Protein AF-A0A813E5N3-F1 (afdb_monomer)

Structure (mmCIF, N/CA/C/O backbone):
data_AF-A0A813E5N3-F1
#
_entry.id   AF-A0A813E5N3-F1
#
loop_
_atom_site.group_PDB
_atom_site.id
_atom_site.type_symbol
_atom_site.label_atom_id
_atom_site.label_alt_id
_atom_site.label_comp_id
_atom_site.label_asym_id
_atom_site.label_entity_id
_atom_site.label_seq_id
_atom_site.pdbx_PDB_ins_code
_atom_site.Cartn_x
_atom_site.Cartn_y
_atom_site.Cartn_z
_atom_site.occupancy
_atom_site.B_iso_or_equiv
_atom_site.auth_seq_id
_atom_site.auth_comp_id
_atom_site.auth_asym_id
_atom_site.auth_atom_id
_atom_site.pdbx_PDB_model_num
ATOM 1 N N . MET A 1 1 ? -9.024 -23.399 8.057 1.00 49.59 1 MET A N 1
ATOM 2 C CA . MET A 1 1 ? -8.797 -23.110 6.625 1.00 49.59 1 MET A CA 1
ATOM 3 C C . MET A 1 1 ? -8.174 -21.733 6.528 1.00 49.59 1 MET A C 1
ATOM 5 O O . MET A 1 1 ? -8.789 -20.787 6.997 1.00 49.59 1 MET A O 1
ATOM 9 N N . GLU A 1 2 ? -6.972 -21.620 5.964 1.00 70.56 2 GLU A N 1
ATOM 10 C CA . GLU A 1 2 ? -6.377 -20.327 5.598 1.00 70.56 2 GLU A CA 1
ATOM 11 C C . GLU A 1 2 ? -7.027 -19.828 4.298 1.00 70.56 2 GLU A C 1
ATOM 13 O O . GLU A 1 2 ? -6.458 -19.934 3.217 1.00 70.56 2 GLU A O 1
ATOM 18 N N . GLY A 1 3 ? -8.282 -19.385 4.382 1.00 91.62 3 GLY A N 1
ATOM 19 C CA . GLY A 1 3 ? -8.989 -18.824 3.230 1.00 91.62 3 GLY A CA 1
ATOM 20 C C . GLY A 1 3 ? -8.428 -17.458 2.839 1.00 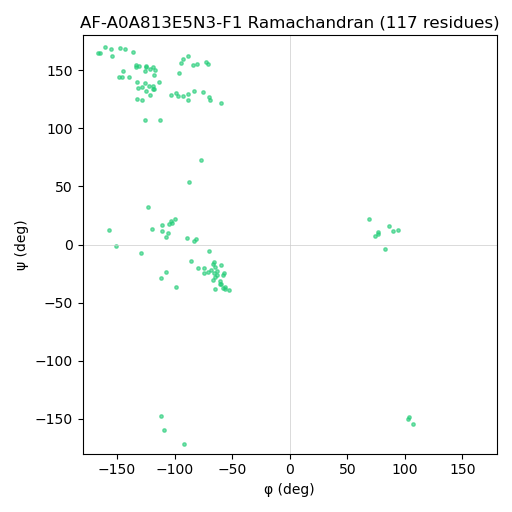91.62 3 GLY A C 1
ATOM 21 O O . GLY A 1 3 ? -7.873 -16.757 3.679 1.00 91.62 3 GLY A O 1
ATOM 22 N N . VAL A 1 4 ? -8.592 -17.065 1.579 1.00 96.50 4 VAL A N 1
ATOM 23 C CA . VAL A 1 4 ? -8.353 -15.686 1.131 1.00 96.50 4 VAL A CA 1
ATOM 24 C C . VAL A 1 4 ? -9.605 -14.859 1.415 1.00 96.50 4 VAL A C 1
ATOM 26 O O . VAL A 1 4 ? -10.707 -15.296 1.090 1.00 96.50 4 VAL A O 1
ATOM 29 N N . VAL A 1 5 ? -9.439 -13.682 2.021 1.00 97.25 5 VAL A N 1
ATOM 30 C CA . VAL A 1 5 ? -10.546 -12.767 2.366 1.00 97.25 5 VAL A CA 1
ATOM 31 C C . VAL A 1 5 ? -10.589 -11.526 1.478 1.00 97.25 5 VAL A C 1
ATOM 33 O O . VAL A 1 5 ? -11.653 -10.946 1.289 1.00 97.25 5 VAL A O 1
ATOM 36 N N . GLN A 1 6 ? -9.456 -11.144 0.886 1.00 97.75 6 GLN A N 1
ATOM 37 C CA . GLN A 1 6 ? -9.374 -10.034 -0.057 1.00 97.75 6 GLN A CA 1
ATOM 38 C C . GLN A 1 6 ? -8.288 -10.310 -1.099 1.00 97.75 6 GLN A C 1
ATOM 40 O O . GLN A 1 6 ? -7.238 -10.852 -0.760 1.00 97.75 6 GLN A O 1
ATOM 45 N N . VAL A 1 7 ? -8.518 -9.888 -2.345 1.00 98.12 7 VAL A N 1
ATOM 46 C CA . VAL A 1 7 ? -7.495 -9.790 -3.397 1.00 98.12 7 VAL A CA 1
ATOM 47 C C . VAL A 1 7 ? -7.502 -8.369 -3.953 1.00 98.12 7 VAL A C 1
ATOM 49 O O . VAL A 1 7 ? -8.565 -7.782 -4.152 1.00 98.12 7 VAL A O 1
ATOM 52 N N . CYS A 1 8 ? -6.321 -7.816 -4.198 1.00 97.31 8 CYS A N 1
ATOM 53 C CA . CYS A 1 8 ? -6.112 -6.521 -4.832 1.00 97.31 8 CYS A CA 1
ATOM 54 C C . CYS A 1 8 ? -5.024 -6.655 -5.907 1.00 97.31 8 CYS A C 1
ATOM 56 O O . CYS A 1 8 ? -4.167 -7.534 -5.798 1.00 97.31 8 CYS A O 1
ATOM 58 N N . GLY A 1 9 ? -5.054 -5.816 -6.943 1.00 98.06 9 GLY A N 1
ATOM 59 C CA . GLY A 1 9 ? -4.127 -5.911 -8.070 1.00 98.06 9 GLY A CA 1
ATOM 60 C C . GLY A 1 9 ? -3.641 -4.555 -8.558 1.00 98.06 9 GLY A C 1
ATOM 61 O O . GLY A 1 9 ? -4.398 -3.587 -8.563 1.00 98.06 9 GLY A O 1
ATOM 62 N N . THR A 1 10 ? -2.381 -4.526 -8.976 1.00 98.31 10 THR A N 1
ATOM 63 C CA . THR A 1 10 ? -1.788 -3.475 -9.809 1.00 98.31 10 THR A CA 1
ATOM 64 C C . THR A 1 10 ? -1.925 -3.879 -11.283 1.00 98.31 10 THR A C 1
ATOM 66 O O . THR A 1 10 ? -2.579 -4.875 -11.604 1.00 98.31 10 THR A O 1
ATOM 69 N N . VAL A 1 11 ? -1.297 -3.153 -12.214 1.00 97.94 11 VAL A N 1
ATOM 70 C CA . VAL A 1 11 ? -1.304 -3.561 -13.634 1.00 97.94 11 VAL A CA 1
ATOM 71 C C . VAL A 1 11 ? -0.505 -4.844 -13.898 1.00 97.94 11 VAL A C 1
ATOM 73 O O . VAL A 1 11 ? -0.742 -5.498 -14.911 1.00 97.94 11 VAL A O 1
ATOM 76 N N . GLY A 1 12 ? 0.433 -5.203 -13.011 1.00 97.69 12 GLY A N 1
ATOM 77 C CA . GLY A 1 12 ? 1.375 -6.313 -13.216 1.00 97.69 12 GLY A CA 1
ATOM 78 C C . GLY A 1 12 ? 1.467 -7.327 -12.073 1.00 97.69 12 GLY A C 1
ATOM 79 O O . GLY A 1 12 ? 2.132 -8.353 -12.226 1.00 97.69 12 GLY A O 1
ATOM 80 N N . ALA A 1 13 ? 0.824 -7.079 -10.931 1.00 98.69 13 ALA A N 1
ATOM 81 C CA . ALA A 1 13 ? 0.933 -7.931 -9.752 1.00 98.69 13 ALA A CA 1
ATOM 82 C C . ALA A 1 13 ? -0.354 -7.976 -8.928 1.00 98.69 13 ALA A C 1
ATOM 84 O O . ALA A 1 13 ? -1.272 -7.178 -9.107 1.00 98.69 13 ALA A O 1
ATOM 85 N N . PHE A 1 14 ? -0.393 -8.908 -7.982 1.00 98.75 14 PHE A N 1
ATOM 86 C CA . PHE A 1 14 ? -1.499 -9.098 -7.059 1.00 98.75 14 PHE A CA 1
ATOM 87 C C . PHE A 1 14 ? -1.005 -9.270 -5.627 1.00 98.75 14 PHE A C 1
ATOM 89 O O . PHE A 1 14 ? 0.097 -9.764 -5.372 1.00 98.75 14 PHE A O 1
ATOM 96 N N . ALA A 1 15 ? -1.881 -8.916 -4.694 1.00 98.69 15 ALA A N 1
ATOM 97 C CA . ALA A 1 15 ? -1.742 -9.176 -3.275 1.00 98.69 15 ALA A CA 1
ATOM 98 C C . ALA A 1 15 ? -3.049 -9.759 -2.732 1.00 98.69 15 ALA A C 1
ATOM 100 O O . ALA A 1 15 ? -4.137 -9.310 -3.099 1.00 98.69 15 ALA A O 1
ATOM 101 N N . ALA A 1 16 ? -2.952 -10.740 -1.838 1.00 98.50 16 ALA A N 1
ATOM 102 C CA . ALA A 1 16 ? -4.105 -11.322 -1.166 1.00 98.50 16 ALA A CA 1
ATOM 103 C C . ALA A 1 16 ? -3.925 -11.347 0.345 1.00 98.50 16 ALA A C 1
ATOM 105 O O . ALA A 1 16 ? -2.879 -11.771 0.835 1.00 98.50 16 ALA A O 1
ATOM 106 N N . ILE A 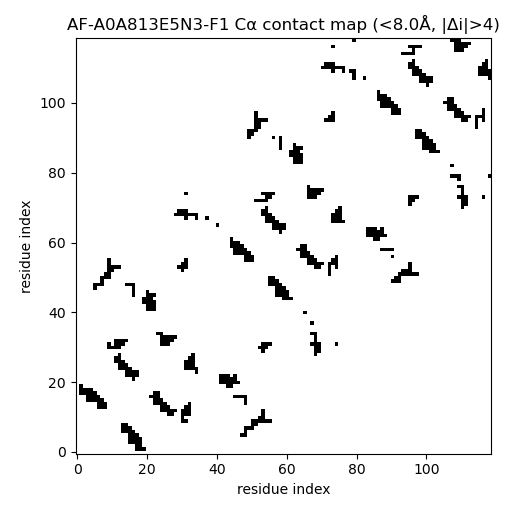1 17 ? -4.977 -10.959 1.063 1.00 98.31 17 ILE A N 1
ATOM 107 C CA . ILE A 1 17 ? -5.075 -11.116 2.514 1.00 98.31 17 ILE A CA 1
ATOM 108 C C . ILE A 1 17 ? -5.674 -12.487 2.799 1.00 98.31 17 ILE A C 1
ATOM 110 O O . ILE A 1 17 ? -6.723 -12.850 2.257 1.00 98.31 17 ILE A O 1
ATOM 114 N N . LYS A 1 18 ? -5.025 -13.248 3.673 1.00 97.56 18 LYS A N 1
ATOM 115 C CA . LYS A 1 18 ? -5.557 -14.499 4.209 1.00 97.56 18 LYS A CA 1
ATOM 116 C C . LYS A 1 18 ? -6.387 -14.244 5.465 1.00 97.56 18 LYS A C 1
ATOM 118 O O . LYS A 1 18 ? -6.212 -13.248 6.152 1.00 97.56 18 LYS A O 1
ATOM 123 N N . ALA A 1 19 ? -7.221 -15.205 5.843 1.00 96.44 19 ALA A N 1
ATOM 124 C CA . ALA A 1 19 ? -8.091 -15.137 7.017 1.00 96.44 19 ALA A CA 1
ATOM 125 C C . ALA A 1 19 ? -7.345 -14.953 8.356 1.00 96.44 19 ALA A C 1
ATOM 127 O O . ALA A 1 19 ? -7.961 -14.569 9.342 1.00 96.44 19 ALA A O 1
ATOM 128 N N . ASN A 1 20 ? -6.036 -15.220 8.404 1.00 95.44 20 ASN A N 1
ATOM 129 C CA . ASN A 1 20 ? -5.185 -14.958 9.570 1.00 95.44 20 ASN A CA 1
ATOM 130 C C . ASN A 1 20 ? -4.554 -13.547 9.572 1.00 95.44 20 ASN A C 1
ATOM 132 O O . ASN A 1 20 ? -3.704 -13.263 10.409 1.00 95.44 20 ASN A O 1
ATOM 136 N N . GLY A 1 21 ? -4.917 -12.681 8.622 1.00 96.88 21 GLY A N 1
ATOM 137 C CA . GLY A 1 21 ? -4.372 -11.329 8.487 1.00 96.88 21 GLY A CA 1
ATOM 138 C C . GLY A 1 21 ? -2.970 -11.264 7.873 1.00 96.88 21 GLY A C 1
ATOM 139 O O . GLY A 1 21 ? -2.357 -10.201 7.900 1.00 96.88 21 GLY A O 1
ATOM 140 N N . SER A 1 22 ? -2.439 -12.374 7.345 1.00 98.00 22 SER A N 1
ATOM 141 C CA . SER A 1 22 ? -1.190 -12.377 6.568 1.00 98.00 22 SER A CA 1
ATOM 142 C C . SER A 1 22 ? -1.436 -12.024 5.100 1.00 98.00 22 SER A C 1
ATOM 144 O O . SER A 1 22 ? -2.519 -12.285 4.571 1.00 98.00 22 SER A O 1
ATOM 146 N N . VAL A 1 23 ? -0.421 -11.487 4.418 1.00 98.56 23 VAL A N 1
ATOM 147 C CA . VAL A 1 23 ? -0.482 -11.161 2.985 1.00 98.56 23 VAL A CA 1
ATOM 148 C C . VAL A 1 23 ? 0.470 -12.035 2.176 1.00 98.56 23 VAL A C 1
ATOM 150 O O . VAL A 1 23 ? 1.607 -12.286 2.573 1.00 98.56 23 VAL A O 1
ATOM 153 N N . VAL A 1 24 ? 0.007 -12.474 1.008 1.00 98.19 24 VAL A N 1
ATOM 154 C CA . VAL A 1 24 ? 0.841 -13.081 -0.040 1.00 98.19 24 VAL A CA 1
ATOM 155 C C . VAL A 1 24 ? 0.794 -12.233 -1.301 1.00 98.19 24 VAL A C 1
ATOM 157 O O . VAL A 1 24 ? -0.240 -11.644 -1.611 1.00 98.19 24 VAL A O 1
ATOM 160 N N . THR A 1 25 ? 1.910 -12.181 -2.024 1.00 98.62 25 THR A N 1
ATOM 161 C CA . THR A 1 25 ? 2.058 -11.420 -3.271 1.00 98.62 25 THR A CA 1
ATOM 162 C C . THR A 1 25 ? 2.547 -12.321 -4.397 1.00 98.62 25 THR A C 1
ATOM 164 O O . THR A 1 25 ? 3.219 -13.326 -4.153 1.00 98.62 25 THR A O 1
ATOM 167 N N . TRP A 1 26 ? 2.149 -12.004 -5.628 1.00 98.75 26 TRP A N 1
ATOM 168 C CA . TRP A 1 26 ? 2.619 -12.684 -6.835 1.00 98.75 26 TRP A CA 1
ATOM 169 C C . TRP A 1 26 ? 2.518 -11.768 -8.060 1.00 98.75 26 TRP A C 1
ATOM 171 O O . TRP A 1 26 ? 1.789 -10.777 -8.049 1.00 98.75 26 TRP A O 1
ATOM 181 N N . GLY A 1 27 ? 3.234 -12.115 -9.132 1.00 98.62 27 GLY A N 1
ATOM 182 C CA . GLY A 1 27 ? 3.293 -11.338 -10.374 1.00 98.62 27 GLY A CA 1
ATOM 183 C C . GLY A 1 27 ? 4.625 -10.611 -10.547 1.00 98.62 27 GLY A C 1
ATOM 184 O O . GLY A 1 27 ? 5.648 -11.050 -10.020 1.00 98.62 27 GLY A O 1
ATOM 185 N N . ASP A 1 28 ? 4.619 -9.518 -11.305 1.00 98.62 28 ASP A N 1
ATOM 186 C CA . ASP A 1 28 ? 5.823 -8.745 -11.604 1.00 98.62 28 ASP A CA 1
ATOM 187 C C . ASP A 1 28 ? 6.350 -8.027 -10.350 1.00 98.62 28 ASP A C 1
ATOM 189 O O . ASP A 1 28 ? 5.644 -7.251 -9.700 1.00 98.62 28 ASP A O 1
ATOM 193 N N . ALA A 1 29 ? 7.615 -8.280 -10.013 1.00 97.94 29 ALA A N 1
ATOM 194 C CA . ALA A 1 29 ? 8.279 -7.693 -8.859 1.00 97.94 29 ALA A CA 1
ATOM 195 C C . ALA A 1 29 ? 8.345 -6.157 -8.923 1.00 97.94 29 ALA A C 1
ATOM 197 O O . ALA A 1 29 ? 8.221 -5.523 -7.876 1.00 97.94 29 ALA A O 1
ATOM 198 N N . ALA A 1 30 ? 8.481 -5.566 -10.117 1.00 97.19 30 ALA A N 1
ATOM 199 C CA . ALA A 1 30 ? 8.514 -4.114 -10.296 1.00 97.19 30 ALA A CA 1
ATOM 200 C C . ALA A 1 30 ? 7.182 -3.453 -9.906 1.00 97.19 30 ALA A C 1
ATOM 202 O O . ALA A 1 30 ? 7.172 -2.330 -9.416 1.00 97.19 30 ALA A O 1
ATOM 203 N N . PHE A 1 31 ? 6.072 -4.186 -10.033 1.00 98.25 31 PHE A N 1
ATOM 204 C CA . PHE A 1 31 ? 4.726 -3.718 -9.696 1.00 98.25 31 PHE A CA 1
ATOM 205 C C . PHE A 1 31 ? 4.219 -4.267 -8.351 1.00 98.25 31 PHE A C 1
ATOM 207 O O . PHE A 1 31 ? 3.014 -4.274 -8.101 1.00 98.25 31 PHE A O 1
ATOM 214 N N . GLY A 1 32 ? 5.120 -4.757 -7.488 1.00 98.06 32 GLY A N 1
ATOM 215 C CA . GLY A 1 32 ? 4.795 -5.219 -6.133 1.00 98.06 32 GLY A CA 1
ATOM 216 C C . GLY A 1 32 ? 4.516 -6.717 -5.981 1.00 98.06 32 GLY A C 1
ATOM 217 O O . GLY A 1 32 ? 4.064 -7.140 -4.918 1.00 98.06 32 GLY A O 1
ATOM 218 N N . GLY A 1 33 ? 4.826 -7.533 -6.992 1.00 98.50 33 GLY A N 1
ATOM 219 C CA . GLY A 1 33 ? 4.708 -8.996 -6.940 1.00 98.50 33 GLY A CA 1
ATOM 220 C C . GLY A 1 33 ? 5.732 -9.694 -6.036 1.00 98.50 33 GLY A C 1
ATOM 221 O O . GLY A 1 33 ? 5.644 -10.903 -5.841 1.00 98.50 33 GLY A O 1
ATOM 222 N N . ASN A 1 34 ? 6.693 -8.948 -5.475 1.00 97.69 34 ASN A N 1
ATOM 223 C CA . ASN A 1 34 ? 7.661 -9.432 -4.493 1.00 97.69 34 ASN A CA 1
ATOM 224 C C . ASN A 1 34 ? 7.637 -8.552 -3.233 1.00 97.69 34 ASN A C 1
ATOM 226 O O . ASN A 1 34 ? 8.169 -7.445 -3.231 1.00 97.69 34 ASN A O 1
ATOM 230 N N . SER A 1 35 ? 7.078 -9.079 -2.142 1.00 96.50 35 SER A N 1
ATOM 231 C CA . SER A 1 35 ? 7.041 -8.418 -0.828 1.00 96.50 35 SER A CA 1
ATOM 232 C C . SER A 1 35 ? 8.030 -9.003 0.192 1.00 96.50 35 SER A C 1
ATOM 234 O O . SER A 1 35 ? 7.878 -8.782 1.392 1.00 96.50 35 SER A O 1
ATOM 236 N N . SER A 1 36 ? 9.043 -9.761 -0.245 1.00 96.94 36 SER A N 1
ATOM 237 C CA . SER A 1 36 ? 9.979 -10.463 0.658 1.00 96.94 36 SER A CA 1
ATOM 238 C C . SER A 1 36 ? 10.719 -9.532 1.626 1.00 96.94 36 SER A C 1
ATOM 240 O O . SER A 1 36 ? 10.871 -9.875 2.797 1.00 96.94 36 SER A O 1
ATOM 242 N N . ALA A 1 37 ? 11.102 -8.330 1.181 1.00 96.12 37 ALA A N 1
ATOM 243 C CA . ALA A 1 37 ? 11.796 -7.338 2.007 1.00 96.12 37 ALA A CA 1
ATOM 244 C C . ALA A 1 37 ? 10.963 -6.832 3.200 1.00 96.12 37 ALA A C 1
ATOM 246 O O . ALA A 1 37 ? 11.523 -6.375 4.193 1.00 96.12 37 ALA A O 1
ATOM 247 N N . ILE A 1 38 ? 9.634 -6.935 3.117 1.00 96.81 38 ILE A N 1
ATOM 248 C CA . ILE A 1 38 ? 8.695 -6.488 4.155 1.00 96.81 38 ILE A CA 1
ATOM 249 C C . ILE A 1 38 ? 7.828 -7.631 4.696 1.00 96.81 38 ILE A C 1
ATOM 251 O O . ILE A 1 38 ? 6.844 -7.382 5.389 1.00 96.81 38 ILE A O 1
ATOM 255 N N . ALA A 1 39 ? 8.178 -8.888 4.411 1.00 97.44 39 ALA A N 1
ATOM 256 C CA . ALA A 1 39 ? 7.395 -10.050 4.826 1.00 97.44 39 ALA A CA 1
ATOM 257 C C . ALA A 1 39 ? 7.075 -10.081 6.339 1.00 97.44 39 ALA A C 1
ATOM 259 O O . ALA A 1 39 ? 5.927 -10.380 6.671 1.00 97.44 39 ALA A O 1
ATOM 260 N N . PRO A 1 40 ? 7.989 -9.699 7.262 1.00 97.94 40 PRO A N 1
ATOM 261 C CA . PRO A 1 40 ? 7.665 -9.636 8.691 1.00 97.94 40 PRO A CA 1
ATOM 262 C C . PRO A 1 40 ? 6.577 -8.611 9.042 1.00 97.94 40 PRO A C 1
ATOM 264 O O . PRO A 1 40 ? 5.876 -8.764 10.033 1.00 97.94 40 PRO A O 1
ATOM 267 N N . LEU A 1 41 ? 6.416 -7.556 8.241 1.00 97.81 41 LEU A N 1
ATOM 268 C CA . LEU A 1 41 ? 5.384 -6.540 8.463 1.00 97.81 41 LEU A CA 1
ATOM 269 C C . LEU A 1 41 ? 4.006 -6.998 7.967 1.00 97.81 41 LEU A C 1
ATOM 271 O O . LEU A 1 41 ? 2.988 -6.470 8.420 1.00 97.81 41 LEU A O 1
ATOM 275 N N . LEU A 1 42 ? 3.985 -7.989 7.073 1.00 98.31 42 LEU A N 1
ATOM 276 C CA . LEU A 1 42 ? 2.810 -8.541 6.402 1.00 98.31 42 LEU A CA 1
ATOM 277 C C . LEU A 1 42 ? 2.416 -9.940 6.907 1.00 98.31 42 LEU A C 1
ATOM 279 O O . LEU A 1 42 ? 1.536 -10.575 6.327 1.00 98.31 42 LEU A O 1
ATOM 283 N N . SER A 1 43 ? 3.066 -10.450 7.955 1.00 97.69 43 SER A N 1
ATOM 284 C CA . SER A 1 43 ? 2.817 -11.802 8.465 1.00 97.69 43 SER A CA 1
ATOM 285 C C . SER A 1 43 ? 1.507 -11.934 9.240 1.00 97.69 43 SER A C 1
ATOM 287 O O . SER A 1 43 ? 1.016 -13.047 9.387 1.00 97.69 43 SER A O 1
ATOM 289 N N . GLU A 1 44 ? 0.950 -10.827 9.732 1.00 97.38 44 GLU A N 1
ATOM 290 C CA . GLU A 1 44 ? -0.301 -10.787 10.491 1.00 97.38 44 GLU A CA 1
ATOM 291 C C . GLU A 1 44 ? -0.848 -9.358 10.633 1.00 97.38 44 GLU A C 1
ATOM 293 O O . GLU A 1 44 ? -0.128 -8.363 10.458 1.00 97.38 44 GLU A O 1
ATOM 298 N N . GLY A 1 45 ? -2.122 -9.275 11.027 1.00 97.19 45 GLY A N 1
ATOM 299 C CA . GLY A 1 45 ? -2.782 -8.033 11.422 1.00 97.19 45 GLY A CA 1
ATOM 300 C C . GLY A 1 45 ? -3.009 -7.044 10.282 1.00 97.19 45 GLY A C 1
ATOM 301 O O . GLY A 1 45 ? -3.094 -5.851 10.557 1.00 97.19 45 GLY A O 1
ATOM 302 N N . VAL A 1 46 ? -3.036 -7.505 9.027 1.00 98.38 46 VAL A N 1
ATOM 303 C CA . VAL A 1 46 ? -3.460 -6.707 7.871 1.00 98.38 46 VAL A CA 1
ATOM 304 C C . VAL A 1 46 ? -4.970 -6.837 7.693 1.00 98.38 46 VAL A C 1
ATOM 306 O O . VAL A 1 46 ? -5.478 -7.945 7.530 1.00 98.38 46 VAL A O 1
ATOM 309 N N . ASP A 1 47 ? -5.658 -5.698 7.671 1.00 97.69 47 ASP A N 1
ATOM 310 C CA . ASP A 1 47 ? -7.118 -5.622 7.557 1.00 97.69 47 ASP A CA 1
ATOM 311 C C . ASP A 1 47 ? -7.562 -5.329 6.125 1.00 97.69 47 ASP A C 1
ATOM 313 O O . ASP A 1 47 ? -8.571 -5.856 5.658 1.00 97.69 47 ASP A O 1
ATOM 317 N N . GLN A 1 48 ? -6.803 -4.492 5.416 1.00 98.12 48 GLN A N 1
ATOM 318 C CA . GLN A 1 48 ? -7.125 -4.082 4.056 1.00 98.12 48 GLN A CA 1
ATOM 319 C C . GLN A 1 48 ? -5.857 -3.890 3.230 1.00 98.12 48 GLN A C 1
ATOM 321 O O . GLN A 1 48 ? -4.852 -3.383 3.722 1.00 98.12 48 GLN A O 1
ATOM 326 N N . VAL A 1 49 ? -5.928 -4.234 1.945 1.00 98.44 49 VAL A N 1
ATOM 327 C CA . VAL A 1 49 ? -4.916 -3.882 0.943 1.00 98.44 49 VAL A CA 1
ATOM 328 C C . VAL A 1 49 ? -5.563 -3.021 -0.135 1.00 98.44 49 VAL A C 1
ATOM 330 O O . VAL A 1 49 ? -6.647 -3.327 -0.626 1.00 98.44 49 VAL A O 1
ATOM 333 N N . CYS A 1 50 ? -4.895 -1.939 -0.503 1.00 98.31 50 CYS A N 1
ATOM 334 C CA . CYS A 1 50 ? -5.243 -1.071 -1.616 1.00 98.31 50 CYS A CA 1
ATOM 335 C C . CYS A 1 50 ? -4.091 -1.074 -2.626 1.00 98.31 50 CYS A C 1
ATOM 337 O O . CYS A 1 50 ? -2.936 -1.275 -2.246 1.00 98.31 50 CYS A O 1
ATOM 339 N N . ALA A 1 51 ? -4.396 -0.835 -3.897 1.00 98.44 51 ALA A N 1
ATOM 340 C CA . ALA A 1 51 ? -3.413 -0.731 -4.964 1.00 98.44 51 ALA A CA 1
ATOM 341 C C . ALA A 1 51 ? -3.657 0.529 -5.795 1.00 98.44 51 ALA A C 1
ATOM 343 O O . ALA A 1 51 ? -4.785 1.015 -5.898 1.00 98.44 51 ALA A O 1
ATOM 344 N N . ASN A 1 52 ? -2.587 1.026 -6.401 1.00 98.25 52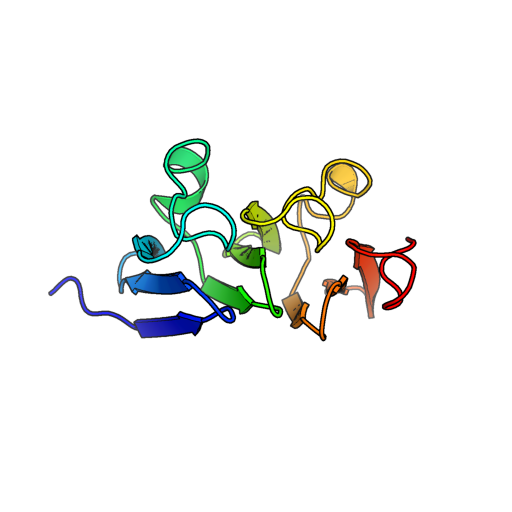 ASN A N 1
ATOM 345 C CA . ASN A 1 52 ? -2.659 1.861 -7.594 1.00 98.25 52 ASN A CA 1
ATOM 346 C C . ASN A 1 52 ? -2.134 1.061 -8.795 1.00 98.25 52 ASN A C 1
ATOM 348 O O . ASN A 1 52 ? -2.087 -0.168 -8.750 1.00 98.25 52 ASN A O 1
ATOM 352 N N . ASN A 1 53 ? -1.725 1.720 -9.879 1.00 98.06 53 ASN A N 1
ATOM 353 C CA . ASN A 1 53 ? -1.256 0.994 -11.053 1.00 98.06 53 ASN A CA 1
ATOM 354 C C . ASN A 1 53 ? 0.060 0.221 -10.826 1.00 98.06 53 ASN A C 1
ATOM 356 O O . ASN A 1 53 ? 0.343 -0.664 -11.624 1.00 98.06 53 ASN A O 1
ATOM 360 N N . GLY A 1 54 ? 0.853 0.483 -9.780 1.00 97.81 54 GLY A N 1
ATOM 361 C CA . GLY A 1 54 ? 2.172 -0.155 -9.616 1.00 97.81 54 GLY A CA 1
ATOM 362 C C . GLY A 1 54 ? 2.685 -0.357 -8.195 1.00 97.81 54 GLY A C 1
ATOM 363 O O . GLY A 1 54 ? 3.735 -0.965 -8.003 1.00 97.81 54 GLY A O 1
ATOM 364 N N . ALA A 1 55 ? 1.934 0.077 -7.195 1.00 98.56 55 ALA A N 1
ATOM 365 C CA . ALA A 1 55 ? 2.257 -0.108 -5.795 1.00 98.56 55 ALA A CA 1
ATOM 366 C C . ALA A 1 55 ? 1.028 -0.542 -4.997 1.00 98.56 55 ALA A C 1
ATOM 368 O O . ALA A 1 55 ? -0.119 -0.415 -5.437 1.00 98.56 55 ALA A O 1
ATOM 369 N N . PHE A 1 56 ? 1.294 -1.019 -3.786 1.00 98.81 56 PHE A N 1
ATOM 370 C CA . PHE A 1 56 ? 0.298 -1.425 -2.810 1.00 98.81 56 PHE A CA 1
ATOM 371 C C . PHE A 1 56 ? 0.497 -0.691 -1.484 1.00 98.81 56 PHE A C 1
ATOM 373 O O . PHE A 1 56 ? 1.616 -0.336 -1.101 1.00 98.81 56 PHE A O 1
ATOM 380 N N . ALA A 1 57 ? -0.603 -0.536 -0.754 1.00 98.69 57 ALA A N 1
ATOM 381 C CA . ALA A 1 57 ? -0.636 -0.063 0.618 1.00 98.69 57 ALA A CA 1
ATOM 382 C C . ALA A 1 57 ? -1.540 -0.978 1.454 1.00 98.69 57 ALA A C 1
ATOM 384 O O . ALA A 1 57 ? -2.706 -1.187 1.118 1.00 98.69 57 ALA A O 1
ATOM 385 N N . ALA A 1 58 ? -1.009 -1.524 2.544 1.00 98.62 58 ALA A N 1
ATOM 386 C CA . ALA A 1 58 ? -1.738 -2.334 3.511 1.00 98.62 58 ALA A CA 1
ATOM 387 C C . ALA A 1 58 ? -2.049 -1.513 4.762 1.00 98.62 58 ALA A C 1
ATOM 389 O O . ALA A 1 58 ? -1.135 -0.943 5.355 1.00 98.62 58 ALA A O 1
ATOM 390 N N . ILE A 1 59 ? -3.312 -1.499 5.183 1.00 98.56 59 ILE A N 1
ATOM 391 C CA . ILE A 1 59 ? -3.742 -0.961 6.476 1.00 98.56 59 ILE A CA 1
ATOM 392 C C . ILE A 1 59 ? -3.751 -2.113 7.474 1.00 98.56 59 ILE A C 1
ATOM 394 O O . ILE A 1 59 ? -4.355 -3.160 7.221 1.00 98.56 59 ILE A O 1
ATOM 398 N N . LYS A 1 60 ? -3.078 -1.926 8.607 1.00 98.50 60 LYS A N 1
ATOM 399 C CA . LYS A 1 60 ? -3.074 -2.885 9.710 1.00 98.50 60 LYS A CA 1
ATOM 400 C C . LYS A 1 60 ? -4.165 -2.566 10.731 1.00 98.50 60 LYS A C 1
ATOM 402 O O . LYS A 1 60 ? -4.569 -1.414 10.856 1.00 98.50 60 LYS A O 1
ATOM 407 N N . ALA A 1 61 ? -4.550 -3.554 11.536 1.00 97.31 61 ALA A N 1
ATOM 408 C CA . ALA A 1 61 ? -5.571 -3.416 12.584 1.00 97.31 61 ALA A CA 1
ATOM 409 C C . ALA A 1 61 ? -5.281 -2.324 13.628 1.00 97.31 61 ALA A C 1
ATOM 411 O O . ALA A 1 61 ? -6.188 -1.786 14.256 1.00 97.31 61 ALA A O 1
ATOM 412 N N . ASN A 1 62 ? -4.009 -1.962 13.816 1.00 97.00 62 ASN A N 1
ATOM 413 C CA . ASN A 1 62 ? -3.598 -0.852 14.682 1.00 97.00 62 ASN A CA 1
ATOM 414 C C . ASN A 1 62 ? -3.672 0.532 13.994 1.00 97.00 62 ASN A C 1
ATOM 416 O O . ASN A 1 62 ? -3.258 1.533 14.576 1.00 97.00 62 ASN A O 1
ATOM 420 N N . GLY A 1 63 ? -4.146 0.602 12.749 1.00 98.06 63 GLY A N 1
ATOM 421 C CA . GLY A 1 63 ? -4.224 1.822 11.946 1.00 98.06 63 GLY A CA 1
ATOM 422 C C . GLY A 1 63 ? -2.890 2.283 11.353 1.00 98.06 63 GLY A C 1
ATOM 423 O O . GLY A 1 63 ? -2.808 3.413 10.872 1.00 98.06 63 GLY A O 1
ATOM 424 N N . SER A 1 64 ? -1.839 1.459 11.412 1.00 98.56 64 SER A N 1
ATOM 425 C CA . SER A 1 64 ? -0.577 1.706 10.701 1.00 98.56 64 SER A CA 1
ATOM 426 C C . SER A 1 64 ? -0.673 1.302 9.224 1.00 98.56 64 SER A C 1
ATOM 428 O O . SER A 1 64 ? -1.485 0.443 8.870 1.00 98.56 64 SER A O 1
ATOM 430 N N . VAL A 1 65 ? 0.160 1.893 8.360 1.00 98.69 65 VAL A N 1
ATOM 431 C CA . VAL A 1 65 ? 0.221 1.556 6.927 1.00 98.69 65 VAL A CA 1
ATOM 432 C C . VAL A 1 65 ? 1.601 1.036 6.533 1.00 98.69 65 VAL A C 1
ATOM 434 O O . VAL A 1 65 ? 2.625 1.607 6.903 1.00 98.69 65 VAL A O 1
ATOM 437 N N . VAL A 1 66 ? 1.621 -0.031 5.733 1.00 98.44 66 VAL A N 1
ATOM 438 C CA . VAL A 1 66 ? 2.826 -0.607 5.117 1.00 98.44 66 VAL A CA 1
ATOM 439 C C . VAL A 1 66 ? 2.700 -0.515 3.598 1.00 98.44 66 VAL A C 1
ATOM 441 O O . VAL A 1 66 ? 1.653 -0.856 3.055 1.00 98.44 66 VAL A O 1
ATOM 444 N N . THR A 1 67 ? 3.750 -0.077 2.903 1.00 98.56 67 THR A N 1
ATOM 445 C CA . THR A 1 67 ? 3.753 0.107 1.441 1.00 98.56 67 THR A CA 1
ATOM 446 C C . THR A 1 67 ? 4.829 -0.739 0.764 1.00 98.56 67 THR A C 1
ATOM 448 O O . THR A 1 67 ? 5.832 -1.094 1.386 1.00 98.56 67 THR A O 1
ATOM 451 N N . TRP A 1 68 ? 4.583 -1.127 -0.491 1.00 98.69 68 TRP A N 1
ATOM 452 C CA . TRP A 1 68 ? 5.553 -1.820 -1.348 1.00 98.69 68 TRP A CA 1
ATOM 453 C C . TRP A 1 68 ? 5.184 -1.703 -2.833 1.00 98.69 68 TRP A C 1
ATOM 455 O O . TRP A 1 68 ? 4.081 -1.282 -3.179 1.00 98.69 68 TRP A O 1
ATOM 465 N N . GLY A 1 69 ? 6.101 -2.116 -3.711 1.00 98.38 69 GLY A N 1
ATOM 466 C CA . GLY A 1 69 ? 5.969 -2.014 -5.167 1.00 98.38 69 GLY A CA 1
ATOM 467 C C . GLY A 1 69 ? 6.796 -0.865 -5.728 1.00 98.38 69 GLY A C 1
ATOM 468 O O . GLY A 1 69 ? 7.837 -0.530 -5.160 1.00 98.38 69 GLY A O 1
ATOM 469 N N . ASP A 1 70 ? 6.344 -0.282 -6.835 1.00 98.31 70 ASP A N 1
ATOM 470 C CA . ASP A 1 70 ? 7.053 0.802 -7.512 1.00 98.31 70 ASP A CA 1
ATOM 471 C C . ASP A 1 70 ? 7.222 2.015 -6.580 1.00 98.31 70 ASP A C 1
ATOM 473 O O . ASP A 1 70 ? 6.250 2.574 -6.059 1.00 98.31 70 ASP A O 1
ATOM 477 N N . ALA A 1 71 ? 8.475 2.414 -6.347 1.00 96.88 71 ALA A N 1
ATOM 478 C CA . ALA A 1 71 ? 8.814 3.476 -5.409 1.00 96.88 71 ALA A CA 1
ATOM 479 C C . ALA A 1 71 ? 8.269 4.845 -5.842 1.00 96.88 71 ALA A C 1
ATOM 481 O O . ALA A 1 71 ? 7.779 5.590 -4.989 1.00 96.88 71 ALA A O 1
ATOM 482 N N . ASP A 1 72 ? 8.296 5.149 -7.142 1.00 95.75 72 ASP A N 1
ATOM 483 C CA . ASP A 1 72 ? 7.843 6.431 -7.687 1.00 95.75 72 ASP A CA 1
ATOM 484 C C . ASP A 1 72 ? 6.320 6.556 -7.610 1.00 95.75 72 ASP A C 1
ATOM 486 O O . ASP A 1 72 ? 5.771 7.660 -7.587 1.00 95.75 72 ASP A O 1
ATOM 490 N N . TRP A 1 73 ? 5.617 5.422 -7.556 1.00 97.56 73 TRP A N 1
ATOM 491 C CA . TRP A 1 73 ? 4.161 5.368 -7.441 1.00 97.56 73 TRP A CA 1
ATOM 492 C C . TRP A 1 73 ? 3.706 5.099 -6.003 1.00 97.56 73 TRP A C 1
ATOM 494 O O . TRP A 1 73 ? 2.584 4.673 -5.761 1.00 97.56 73 TRP A O 1
ATOM 504 N N . GLY A 1 74 ? 4.549 5.378 -5.007 1.00 97.38 74 GLY A N 1
ATOM 505 C CA . GLY A 1 74 ? 4.158 5.327 -3.596 1.00 97.38 74 GLY A CA 1
ATOM 506 C C . GLY A 1 74 ? 4.359 3.975 -2.915 1.00 97.38 74 GLY A C 1
ATOM 507 O O . GLY A 1 74 ? 3.922 3.809 -1.776 1.00 97.38 74 GLY A O 1
ATOM 508 N N . GLY A 1 75 ? 5.072 3.044 -3.556 1.00 97.81 75 GLY A N 1
ATOM 509 C CA . GLY A 1 75 ? 5.642 1.862 -2.906 1.00 97.81 75 GLY A CA 1
ATOM 510 C C . GLY A 1 75 ? 6.738 2.211 -1.891 1.00 97.81 75 GLY A C 1
ATOM 511 O O . GLY A 1 75 ? 7.073 1.386 -1.047 1.00 97.81 75 GLY A O 1
ATOM 512 N N . ASN A 1 76 ? 7.258 3.444 -1.932 1.00 96.25 76 ASN A N 1
ATOM 513 C CA . ASN A 1 76 ? 8.082 4.038 -0.886 1.00 96.25 76 ASN A CA 1
ATOM 514 C C . ASN A 1 76 ? 7.330 5.201 -0.214 1.00 96.25 76 ASN A C 1
ATOM 516 O O . ASN A 1 76 ? 7.213 6.285 -0.782 1.00 96.25 76 ASN A O 1
ATOM 520 N N . SER A 1 77 ? 6.865 5.000 1.021 1.00 96.56 77 SER A N 1
ATOM 521 C CA . SER A 1 77 ? 6.192 6.030 1.831 1.00 96.56 77 SER A CA 1
ATOM 522 C C . SER A 1 77 ? 7.080 6.642 2.925 1.00 96.56 77 SER A C 1
ATOM 524 O O . SER A 1 77 ? 6.564 7.190 3.897 1.00 96.56 77 SER A O 1
ATOM 526 N N . SER A 1 78 ? 8.411 6.540 2.812 1.00 95.88 78 SER A N 1
ATOM 527 C CA . SER A 1 78 ? 9.355 6.996 3.852 1.00 95.88 78 SER A CA 1
ATOM 528 C C . SER A 1 78 ? 9.189 8.469 4.242 1.00 95.88 78 SER A C 1
ATOM 530 O O . SER A 1 78 ? 9.282 8.792 5.425 1.00 95.88 78 SER A O 1
ATOM 532 N N . VAL A 1 79 ? 8.871 9.341 3.280 1.00 95.06 79 VAL A N 1
ATOM 533 C CA . VAL A 1 79 ? 8.662 10.786 3.499 1.00 95.06 79 VAL A CA 1
ATOM 534 C C . VAL A 1 79 ? 7.521 11.062 4.484 1.00 95.06 79 VAL A C 1
ATOM 536 O O . VAL A 1 79 ? 7.612 11.984 5.289 1.00 95.06 79 VAL A O 1
ATOM 539 N N . VAL A 1 80 ? 6.482 10.224 4.481 1.00 97.00 80 VAL A N 1
ATOM 540 C CA . VAL A 1 80 ? 5.294 10.373 5.337 1.00 97.00 80 VAL A CA 1
ATOM 541 C C . VAL A 1 80 ? 5.193 9.284 6.410 1.00 97.00 80 VAL A C 1
ATOM 543 O O . VAL A 1 80 ? 4.160 9.158 7.066 1.00 97.00 80 VAL A O 1
ATOM 546 N N . ALA A 1 81 ? 6.248 8.490 6.627 1.00 96.19 81 ALA A N 1
ATOM 547 C CA . ALA A 1 81 ? 6.196 7.29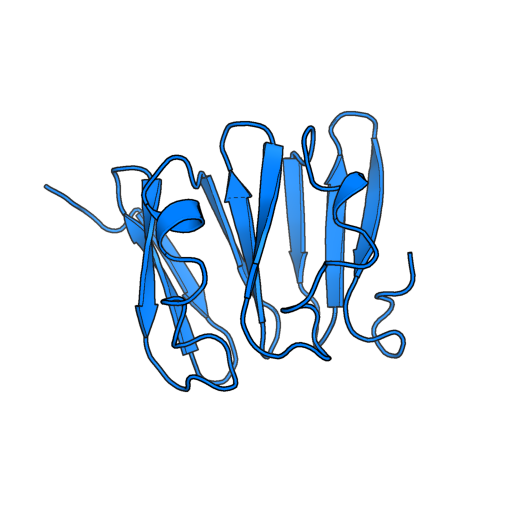9 7.479 1.00 96.19 81 ALA A CA 1
ATOM 548 C C . ALA A 1 81 ? 5.721 7.601 8.910 1.00 96.19 81 ALA A C 1
ATOM 550 O O . ALA A 1 81 ? 4.931 6.843 9.466 1.00 96.19 81 ALA A O 1
ATOM 551 N N . GLN A 1 82 ? 6.132 8.739 9.481 1.00 97.25 82 GLN A N 1
ATOM 552 C CA . GLN A 1 82 ? 5.713 9.164 10.824 1.00 97.25 82 GLN A CA 1
ATOM 553 C C . GLN A 1 82 ? 4.215 9.482 10.924 1.00 97.25 82 GLN A C 1
ATOM 555 O O . GLN A 1 82 ? 3.637 9.394 12.002 1.00 97.25 82 GLN A O 1
ATOM 560 N N . LEU A 1 83 ? 3.571 9.839 9.812 1.00 97.69 83 LEU A N 1
ATOM 561 C CA . LEU A 1 83 ? 2.138 10.124 9.765 1.00 97.69 83 LEU A CA 1
ATOM 562 C C . LEU A 1 83 ? 1.299 8.853 9.569 1.00 97.69 83 LEU A C 1
ATOM 564 O O . LEU A 1 83 ? 0.086 8.888 9.787 1.00 97.69 83 LEU A O 1
ATOM 568 N N . LEU A 1 84 ? 1.940 7.745 9.190 1.00 98.06 84 LEU A N 1
ATOM 569 C CA . LEU A 1 84 ? 1.330 6.459 8.856 1.00 98.06 84 LEU A CA 1
ATOM 570 C C . LEU A 1 84 ? 1.528 5.387 9.943 1.00 98.06 84 LEU A C 1
ATOM 572 O O . LEU A 1 84 ? 1.228 4.218 9.712 1.00 98.06 84 LEU A O 1
ATOM 576 N N . THR A 1 85 ? 2.032 5.753 11.124 1.00 97.94 85 THR A N 1
ATOM 577 C CA . THR A 1 85 ? 2.276 4.807 12.227 1.00 97.94 85 THR A CA 1
ATOM 578 C C . THR A 1 85 ? 1.005 4.356 12.941 1.00 97.94 85 THR A C 1
ATOM 580 O O . THR A 1 85 ? 1.004 3.286 13.540 1.00 97.94 85 THR A O 1
ATOM 583 N N . GLU A 1 86 ? -0.067 5.149 12.886 1.00 97.75 86 GLU A N 1
ATOM 584 C CA . GLU A 1 86 ? -1.340 4.866 13.553 1.00 97.75 86 GLU A CA 1
ATOM 585 C C . GLU A 1 86 ? -2.484 5.740 13.021 1.00 97.75 86 GLU A C 1
ATOM 587 O O . GLU A 1 86 ? -2.274 6.796 12.408 1.00 97.75 86 GLU A O 1
ATOM 592 N N . GLY A 1 87 ? -3.712 5.328 13.340 1.00 97.62 87 GLY A N 1
ATOM 593 C CA . GLY A 1 87 ? -4.920 6.130 13.165 1.00 97.62 87 GLY A CA 1
ATOM 594 C C . GLY A 1 87 ? -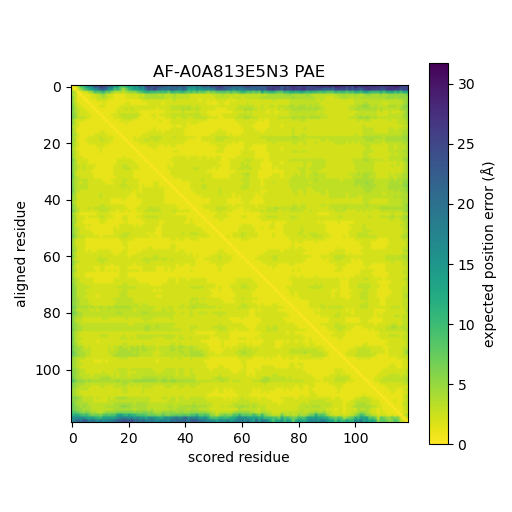5.405 6.281 11.725 1.00 97.62 87 GLY A C 1
ATOM 595 O O . GLY A 1 87 ? -6.327 7.063 11.507 1.00 97.62 87 GLY A O 1
ATOM 596 N N . VAL A 1 88 ? -4.820 5.577 10.751 1.00 98.56 88 VAL A N 1
ATOM 597 C CA . VAL A 1 88 ? -5.361 5.475 9.388 1.00 98.56 88 VAL A CA 1
ATOM 598 C C . VAL A 1 88 ? -6.562 4.534 9.396 1.00 98.56 88 VAL A C 1
ATOM 600 O O . VAL A 1 88 ? -6.486 3.437 9.940 1.00 98.56 88 VAL A O 1
ATOM 603 N N . VAL A 1 89 ? -7.670 4.967 8.792 1.00 98.25 89 VAL A N 1
ATOM 604 C CA . VAL A 1 89 ? -8.915 4.180 8.704 1.00 98.25 89 VAL A CA 1
ATOM 605 C C . VAL A 1 89 ? -9.228 3.731 7.282 1.00 98.25 89 VAL A C 1
ATOM 607 O O . VAL A 1 89 ? -9.828 2.681 7.091 1.00 98.25 89 VAL A O 1
ATOM 610 N N . HIS A 1 90 ? -8.792 4.496 6.280 1.00 98.12 90 HIS A N 1
ATOM 611 C CA . HIS A 1 90 ? -8.951 4.153 4.871 1.00 98.12 90 HIS A CA 1
ATOM 612 C C . HIS A 1 90 ? -7.749 4.621 4.061 1.00 98.12 90 HIS A C 1
ATOM 614 O O . HIS A 1 90 ? -7.156 5.656 4.364 1.00 98.12 90 HIS A O 1
ATOM 620 N N . VAL A 1 91 ? -7.442 3.886 2.994 1.00 98.31 91 VAL A N 1
ATOM 621 C CA . VAL A 1 91 ? -6.447 4.245 1.983 1.00 98.31 91 VAL A CA 1
ATOM 622 C C . VAL A 1 91 ? -7.074 4.050 0.612 1.00 98.31 91 VAL A C 1
ATOM 624 O O . VAL A 1 91 ? -7.702 3.024 0.350 1.00 98.31 91 VAL A O 1
ATOM 627 N N . TYR A 1 92 ? -6.879 5.035 -0.256 1.00 98.12 92 TYR A N 1
ATOM 628 C CA . TYR A 1 92 ? -7.335 5.017 -1.638 1.00 98.12 92 TYR A CA 1
ATOM 629 C C . TYR A 1 92 ? -6.149 5.256 -2.567 1.00 98.12 92 TYR A C 1
ATOM 631 O O . TYR A 1 92 ? -5.364 6.175 -2.340 1.00 98.12 92 TYR A O 1
ATOM 639 N N . GLY A 1 93 ? -6.025 4.431 -3.604 1.00 97.25 93 GLY A N 1
ATOM 640 C CA . GLY A 1 93 ? -5.076 4.617 -4.697 1.00 97.25 93 GLY A CA 1
ATOM 641 C C . GLY A 1 93 ? -5.731 5.317 -5.886 1.00 97.25 93 GLY A C 1
ATOM 642 O O . GLY A 1 93 ? -6.920 5.133 -6.148 1.00 97.25 93 GLY A O 1
ATOM 643 N N . ASN A 1 94 ? -4.955 6.117 -6.613 1.00 96.44 94 ASN A N 1
ATOM 644 C CA . ASN A 1 94 ? -5.310 6.582 -7.956 1.00 96.44 94 ASN A CA 1
ATOM 645 C C . ASN A 1 94 ? -4.360 5.953 -8.991 1.00 96.44 94 ASN A C 1
ATOM 647 O O . ASN A 1 94 ? -3.931 4.826 -8.796 1.00 96.44 94 ASN A O 1
ATOM 651 N N . ASN A 1 95 ? -4.02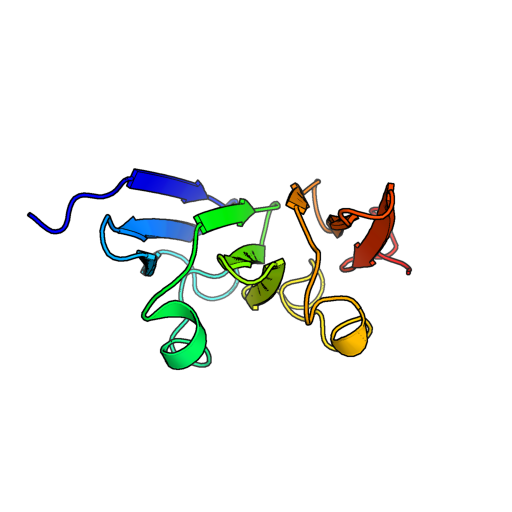3 6.626 -10.094 1.00 96.38 95 ASN A N 1
ATOM 652 C CA . ASN A 1 95 ? -3.092 6.066 -11.077 1.00 96.38 95 ASN A CA 1
ATOM 653 C C . ASN A 1 95 ? -1.650 5.904 -10.561 1.00 96.38 95 ASN A C 1
ATOM 655 O O . ASN A 1 95 ? -0.967 4.998 -11.019 1.00 96.38 95 ASN A O 1
ATOM 659 N N . GLY A 1 96 ? -1.171 6.747 -9.642 1.00 96.50 96 GLY A N 1
ATOM 660 C CA . GLY A 1 96 ? 0.242 6.737 -9.222 1.00 96.50 96 GLY A CA 1
ATOM 661 C C . GLY A 1 96 ? 0.520 7.323 -7.837 1.00 96.50 96 GLY A C 1
ATOM 662 O O . GLY A 1 96 ? 1.668 7.606 -7.503 1.00 96.50 96 GLY A O 1
ATOM 663 N N . ALA A 1 97 ? -0.519 7.550 -7.038 1.00 98.19 97 ALA A N 1
ATOM 664 C CA . ALA A 1 97 ? -0.427 8.066 -5.681 1.00 98.19 97 ALA A CA 1
ATOM 665 C C . ALA A 1 97 ? -1.473 7.403 -4.777 1.00 98.19 97 ALA A C 1
ATOM 667 O O . ALA A 1 97 ? -2.398 6.730 -5.248 1.00 98.19 97 ALA A O 1
ATOM 668 N N . PHE A 1 98 ? -1.319 7.620 -3.476 1.00 98.62 98 PHE A N 1
ATOM 669 C CA . PHE A 1 98 ? -2.255 7.201 -2.444 1.00 98.62 98 PHE A CA 1
ATOM 670 C C . PHE A 1 98 ? -2.698 8.385 -1.586 1.00 98.62 98 PHE A C 1
ATOM 672 O O . PHE A 1 98 ? -1.951 9.346 -1.396 1.00 98.62 98 PHE A O 1
ATOM 679 N N . ALA A 1 99 ? -3.895 8.268 -1.017 1.00 98.38 99 ALA A N 1
ATOM 680 C CA . ALA A 1 99 ? -4.405 9.132 0.036 1.00 98.38 99 ALA A CA 1
ATOM 681 C C . ALA A 1 99 ? -4.916 8.279 1.205 1.00 98.38 99 ALA A C 1
ATOM 683 O O . ALA A 1 99 ? -5.784 7.423 1.023 1.00 98.38 99 ALA A O 1
ATOM 684 N N . ALA A 1 100 ? -4.391 8.524 2.404 1.00 98.44 100 ALA A N 1
ATOM 685 C CA . ALA A 1 100 ? -4.857 7.946 3.657 1.00 98.44 100 ALA A CA 1
ATOM 686 C C . ALA A 1 100 ? -5.761 8.935 4.393 1.00 98.44 100 ALA A C 1
ATOM 688 O O . A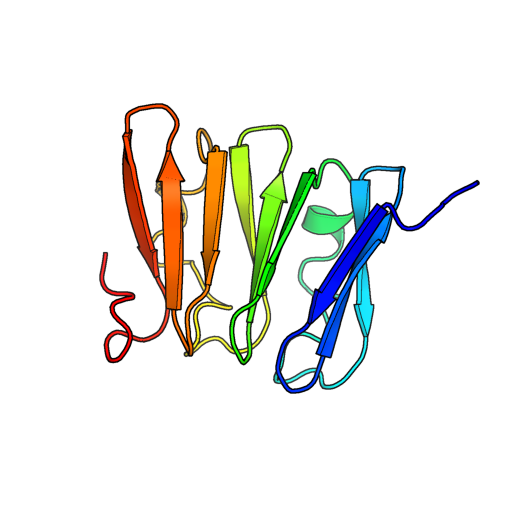LA A 1 100 ? -5.377 10.084 4.610 1.00 98.44 100 ALA A O 1
ATOM 689 N N . ILE A 1 101 ? -6.931 8.470 4.827 1.00 98.38 101 ILE A N 1
ATOM 690 C CA . ILE A 1 101 ? -7.819 9.203 5.731 1.00 98.38 101 ILE A CA 1
ATOM 691 C C . ILE A 1 101 ? -7.561 8.701 7.146 1.00 98.38 101 ILE A C 1
ATOM 693 O O . ILE A 1 101 ? -7.607 7.492 7.399 1.00 98.38 101 ILE A O 1
ATOM 697 N N . LYS A 1 102 ? -7.303 9.624 8.073 1.00 98.31 102 LYS A N 1
ATOM 698 C CA . LYS A 1 102 ? -7.125 9.320 9.49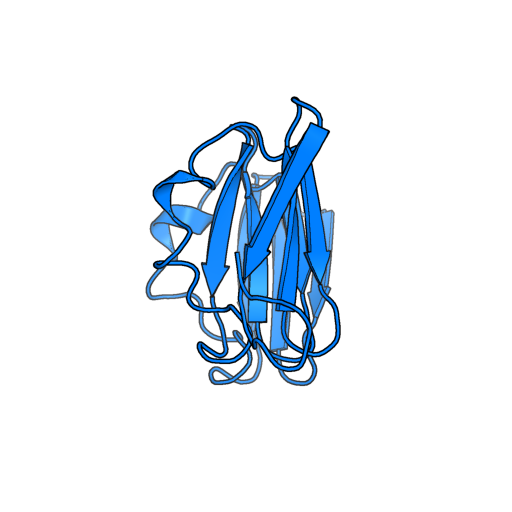4 1.00 98.31 102 LYS A CA 1
ATOM 699 C C . LYS A 1 102 ? -8.432 9.481 10.269 1.00 98.31 102 LYS A C 1
ATOM 701 O O . LYS A 1 102 ? -9.302 10.258 9.887 1.00 98.31 102 LYS A O 1
ATOM 706 N N . ALA A 1 103 ? -8.553 8.795 11.404 1.00 97.69 103 ALA A N 1
ATOM 707 C CA . ALA A 1 103 ? -9.732 8.843 12.276 1.00 97.69 103 ALA A CA 1
ATOM 708 C C . ALA A 1 103 ? -10.066 10.262 12.782 1.00 97.69 103 ALA A C 1
ATOM 710 O O . ALA A 1 103 ? -11.220 10.569 13.062 1.00 97.69 103 ALA A O 1
ATOM 711 N N . ASN A 1 104 ? -9.065 11.143 12.867 1.00 96.62 104 ASN A N 1
ATOM 712 C CA . ASN A 1 104 ? -9.241 12.554 13.225 1.00 96.62 104 ASN A CA 1
ATOM 713 C C . ASN A 1 104 ? -9.695 13.444 12.045 1.00 96.62 104 ASN A C 1
ATOM 715 O O . ASN A 1 104 ? -9.738 14.662 12.190 1.00 96.62 104 ASN A O 1
ATOM 719 N N . GLY A 1 105 ? -9.974 12.860 10.876 1.00 96.69 105 GLY A N 1
ATOM 720 C CA . GLY A 1 105 ? -10.397 13.559 9.663 1.00 96.69 105 GLY A CA 1
ATOM 721 C C . GLY A 1 105 ? -9.264 14.155 8.822 1.00 96.69 105 GLY A C 1
ATOM 722 O O . GLY A 1 105 ? -9.538 14.677 7.744 1.00 96.69 105 GLY A O 1
ATOM 723 N N . SER A 1 106 ? -8.004 14.083 9.265 1.00 97.25 106 SER A N 1
ATOM 724 C CA . SER A 1 106 ? -6.865 14.535 8.452 1.00 97.25 106 SER A CA 1
ATOM 725 C C . SER A 1 106 ? -6.559 13.573 7.299 1.00 97.25 106 SER A C 1
ATOM 727 O O . SER A 1 106 ? -6.897 12.386 7.352 1.00 97.25 106 SER A O 1
ATOM 729 N N . VAL A 1 107 ? -5.907 14.096 6.257 1.00 97.75 107 VAL A N 1
ATOM 730 C CA . VAL A 1 107 ? -5.521 13.347 5.055 1.00 97.75 107 VAL A CA 1
ATOM 731 C C . VAL A 1 107 ? -4.013 13.433 4.860 1.00 97.75 107 VAL A C 1
ATOM 733 O O . VAL A 1 107 ? -3.429 14.506 4.993 1.00 97.75 107 VAL A O 1
ATOM 736 N N . VAL A 1 108 ? -3.398 12.299 4.532 1.00 98.19 108 VAL A N 1
ATOM 737 C CA . VAL A 1 108 ? -1.974 12.180 4.193 1.00 98.19 108 VAL A CA 1
ATOM 738 C C . VAL A 1 108 ? -1.877 11.590 2.794 1.00 98.19 108 VAL A C 1
ATOM 740 O O . VAL A 1 108 ? -2.488 10.556 2.533 1.00 98.19 108 VAL A O 1
ATOM 743 N N . THR A 1 109 ? -1.121 12.214 1.896 1.00 98.12 109 THR A N 1
ATOM 744 C CA . THR A 1 109 ? -0.915 11.713 0.528 1.00 98.12 109 THR A CA 1
ATOM 745 C C . THR A 1 109 ? 0.547 11.376 0.272 1.00 98.12 109 THR A C 1
ATOM 747 O O . THR A 1 109 ? 1.436 11.968 0.872 1.00 98.12 109 THR A O 1
ATOM 750 N N . TRP A 1 110 ? 0.815 10.403 -0.595 1.00 98.38 110 TRP A N 1
ATOM 751 C CA . TRP A 1 110 ? 2.179 10.055 -1.006 1.00 98.38 110 TRP A CA 1
ATOM 752 C C . TRP A 1 110 ? 2.192 9.384 -2.378 1.00 98.38 110 TRP A C 1
ATOM 754 O O . TRP A 1 110 ? 1.150 8.989 -2.905 1.00 98.38 110 TRP A O 1
ATOM 764 N N . GLY A 1 111 ? 3.386 9.243 -2.948 1.00 97.44 111 GLY A N 1
ATOM 765 C CA . GLY A 1 111 ? 3.606 8.725 -4.294 1.00 97.44 111 GLY A CA 1
ATOM 766 C C . GLY A 1 111 ? 3.916 9.850 -5.270 1.00 97.44 111 GLY A C 1
ATOM 767 O O . GLY A 1 111 ? 4.530 10.850 -4.909 1.00 97.44 111 GLY A O 1
ATOM 768 N N . SER A 1 112 ? 3.516 9.691 -6.525 1.00 96.94 112 SER A N 1
ATOM 769 C CA . SER A 1 112 ? 3.892 10.642 -7.564 1.00 96.94 112 SER A CA 1
ATOM 770 C C . SER A 1 112 ? 3.188 11.991 -7.389 1.00 96.94 112 SER A C 1
ATOM 772 O O . SER A 1 112 ? 1.956 12.087 -7.359 1.00 96.94 112 SER A O 1
ATOM 774 N N . ALA A 1 113 ? 3.978 13.067 -7.358 1.00 94.31 113 ALA A N 1
ATOM 775 C CA . ALA A 1 113 ? 3.474 14.437 -7.266 1.00 94.31 113 ALA A CA 1
ATOM 776 C C . ALA A 1 113 ? 2.566 14.818 -8.452 1.00 94.31 113 ALA A C 1
ATOM 778 O O . ALA A 1 113 ? 1.607 15.566 -8.274 1.00 94.31 113 ALA A O 1
ATOM 779 N N . ALA A 1 114 ? 2.807 14.254 -9.643 1.00 95.62 114 ALA A N 1
ATOM 780 C CA . ALA A 1 114 ? 1.965 14.471 -10.824 1.00 95.62 114 ALA A CA 1
ATOM 781 C C . ALA A 1 114 ? 0.538 13.911 -10.657 1.00 95.62 114 ALA A C 1
ATOM 783 O O . ALA A 1 114 ? -0.377 14.336 -11.359 1.00 95.62 114 ALA A O 1
ATOM 784 N N . PHE A 1 115 ? 0.347 12.989 -9.709 1.00 94.88 115 PHE A N 1
ATOM 785 C CA . PHE A 1 115 ? -0.941 12.399 -9.351 1.00 94.88 115 PHE A CA 1
ATOM 786 C C . PHE A 1 115 ? -1.420 12.829 -7.950 1.00 94.88 115 PHE A C 1
ATOM 788 O O . PHE A 1 115 ? -2.321 12.201 -7.395 1.00 94.88 115 PHE A O 1
ATOM 795 N N . GLY A 1 116 ? -0.852 13.901 -7.379 1.00 92.88 116 GLY A N 1
ATOM 796 C CA . GLY A 1 116 ? -1.290 14.490 -6.106 1.00 92.88 116 GLY A CA 1
ATOM 797 C C . GLY A 1 116 ? -0.684 13.875 -4.840 1.00 92.88 116 GLY A C 1
ATOM 798 O O . GLY A 1 116 ? -1.218 14.098 -3.761 1.00 92.88 116 GLY A O 1
ATOM 799 N N . GLY A 1 117 ? 0.401 13.100 -4.947 1.00 91.00 117 GLY A N 1
ATOM 800 C CA . GLY A 1 117 ? 1.090 12.477 -3.809 1.00 91.00 117 GLY A CA 1
ATOM 801 C C . GLY A 1 117 ?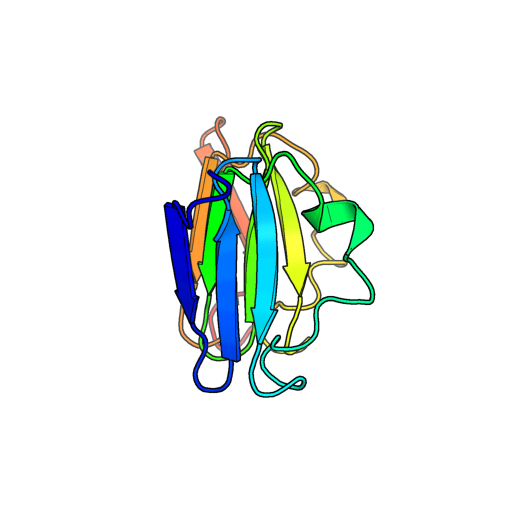 2.156 13.361 -3.152 1.00 91.00 117 GLY A C 1
ATOM 802 O O . GLY A 1 117 ? 3.304 12.943 -3.073 1.00 91.00 117 GLY A O 1
ATOM 803 N N . ASN A 1 118 ? 1.826 14.586 -2.736 1.00 82.00 118 ASN A N 1
ATOM 804 C CA . ASN A 1 118 ? 2.808 15.597 -2.310 1.00 82.00 118 ASN A CA 1
ATOM 805 C C . ASN A 1 118 ? 2.612 16.146 -0.880 1.00 82.00 118 ASN A C 1
ATOM 807 O O . ASN A 1 118 ? 2.893 17.326 -0.654 1.00 82.00 118 ASN A O 1
ATOM 811 N N . SER A 1 119 ? 2.113 15.336 0.065 1.00 70.75 119 SER A N 1
ATOM 812 C CA . SER A 1 119 ? 2.073 15.727 1.490 1.00 70.75 119 SER A CA 1
ATOM 813 C C . SER A 1 119 ? 3.443 15.733 2.160 1.00 70.75 119 SER A C 1
ATOM 815 O O . SER A 1 119 ? 4.347 14.999 1.704 1.00 70.75 119 SER A O 1
#

pLDDT: mean 96.54, std 5.85, range [49.59, 98.81]

Organism: Polarella glacialis (NCBI:txid89957)

Sequence (119 aa):
MEGVVQVCGTVGAFAAIKANGSVVTWGDAAFGGNSSAIAPLLSEGVDQVCANNGAFAAIKANGSVVTWGDADWGGNSSVVAQLLTEGVVHVYGNNGAFAAIKANGSVVTWGSAAFGGNS

Radius of gyration: 12.91 Å; Cα contacts (8 Å, |Δi|>4): 336; chains: 1; bounding box: 22×39×28 Å

Solvent-accessible surface area (backbone atoms only — not comparable to full-atom values): 5897 Å² total; per-residue (Å²): 129,87,42,76,75,46,78,40,54,29,79,48,14,33,40,33,34,31,69,70,17,22,60,51,52,39,63,38,53,70,24,26,12,57,50,73,96,51,41,86,74,33,59,42,50,44,74,46,70,36,35,19,47,26,10,34,41,33,37,28,76,73,13,21,60,50,55,34,32,23,51,69,31,24,13,51,47,71,93,51,42,87,71,32,63,42,48,42,74,47,67,46,47,48,76,29,11,36,41,34,37,28,77,87,73,50,75,49,33,31,26,23,59,94,60,64,11,70,102

Nearest PDB structures (foldseek):
  7mbm-assembly1_A  TM=5.424E-01  e=9.402E-02  Homo sapiens
  7mq8-assembly1_LQ  TM=5.125E-01  e=7.001E-02  Homo sapiens
  7mqa-assembly1_LQ  TM=5.061E-01  e=6.222E-02  Homo sapiens
  6qtx-assembly1_A  TM=5.012E-01  e=1.696E-01  Arabidopsis thaliana
  7v2w-assembly1_H  TM=4.592E-01  e=7.878E-02  Saccharomyces cerevisiae S288C

InterPro domains:
  IPR009091 Regulator of chromosome condensation 1/beta-lactamase-inhibitor protein II [G3DSA:2.130.10.30] (1-119)
  IPR009091 Regulator of chromosome condensation 1/beta-lactamase-inhibitor protein II [SSF50985] (3-116)

Mean predicted aligned error: 2.66 Å

Foldseek 3Di:
DQAWDDKEDAQFKIWTQTPQQAIAIAGDQQLPRDPPVCRVVRGHQFDDWEHANRKIWTQGVQQAIQIAGHVQLPSDPPVCRVVRGGQFDDWYHYNRKIWTQGPVRDIQIAHHVVVPRDD

Secondary structure (DSSP, 8-state):
---EEEEEE-SSEEEEEETTS-EEEEE-GGGT---GGGGGGSSS-EEEEEE-SSEEEEEETTS-EEEEE-IIIII--GGGGGGSSS-EEEEEE-SSEEEEEETTS-EEEEE-GGGT---